Protein AF-A0A0R3T0J7-F1 (afdb_monomer)

Organism: Rodentolepis nana (NCBI:txid102285)

Sequence (140 aa):
MTAKENQKSSCCLDRFALTTFYFSSYLMNCRSFEGPEWVWLTGYYIRSRLIMSQRLVKLDLTNEPKVPQAIRESQEILLRLNNHIRYSPWRSLPELTQVNGEYCHASCHSQAWSIGTAIEAVYDLLETNARRKGLEFPPA

Secondary structure (DSSP, 8-state):
-------SSSTTTTTSS-TTTSHHHHGGG---TT-PEEHHHHHHHHHHHHHHHHHHHHTT--SS-HHHHHHHHHHHHHHHHHHHHHHSTTSS--SEE-GGG---TTS-S--HHHHHHHHHHHHHHHHHHHHHTT------

Foldseek 3Di:
DDDDDDPPDDPAPPPPPPVPPPPPPLQPQLDDVVGWDFLLVLLVVLLVQQVVLVVCVVVPVDPDNSNVVSLVVLVVSLVVLCVCLVPPPVSADWGTAHPPRHDDPSIDRHDPSNVVSSVVSVLSSVVSVCVVVVHDDDDD

Radius of gyration: 18.86 Å; Cα contacts (8 Å, |Δi|>4): 134; chains: 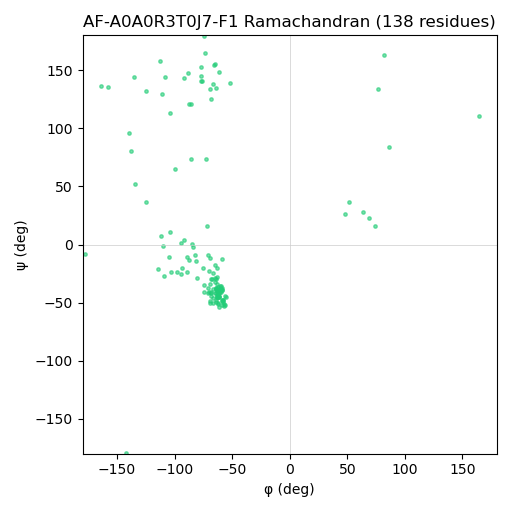1; bounding box: 45×35×66 Å

Solvent-accessible surface area (backbone atoms only — not comparable to full-atom values): 8312 Å² total; per-residue (Å²): 139,81,90,83,88,87,94,80,73,75,80,73,71,78,60,83,82,53,80,85,76,61,61,70,76,57,59,70,74,51,76,42,101,84,45,58,42,55,43,36,55,54,14,55,50,41,42,52,45,48,55,48,26,53,51,44,57,76,64,68,77,56,100,62,74,46,50,66,50,38,52,50,57,42,49,59,54,51,50,53,53,50,50,45,25,72,72,37,95,72,59,34,35,35,44,37,23,30,66,95,72,35,90,36,88,77,35,53,58,56,31,68,62,24,46,50,30,41,51,52,27,50,50,53,48,51,46,53,52,29,54,74,71,73,42,90,66,83,83,133

InterPro domains:
  IPR008928 Six-hairpin glycosidase superfamily [SSF48208] (34-127)
  IPR010401 Glycogen debranching enzyme [PTHR10569] (34-127)
  IPR032790 Glycogen debranching enzyme, C-terminal [PF06202] (33-119)

Mean predicted aligned error: 11.07 Å

pLDDT: mean 77.85, std 21.8, range [30.97, 97.56]

Nearest PDB structures (foldseek):
  8htu-assembly1_L  TM=2.829E-01  e=1.939E+00  Physcomitrium patens
  4v61-assembly1_AO  TM=5.155E-01  e=7.059E+00  Spinacia oleracea

Structure (mmCIF, N/CA/C/O backbone):
data_AF-A0A0R3T0J7-F1
#
_entry.id   AF-A0A0R3T0J7-F1
#
loop_
_atom_site.group_PDB
_atom_site.id
_atom_site.type_symbol
_atom_site.label_atom_id
_atom_site.label_alt_id
_atom_site.label_comp_id
_atom_site.label_asym_id
_atom_site.label_entity_id
_atom_site.label_seq_id
_atom_site.pdbx_PDB_ins_code
_atom_site.Cartn_x
_atom_site.Cartn_y
_atom_site.Cartn_z
_atom_site.occupancy
_atom_site.B_iso_or_equiv
_atom_site.auth_seq_id
_atom_site.auth_comp_id
_atom_site.auth_asym_id
_atom_site.auth_atom_id
_atom_site.pdbx_PDB_model_num
ATOM 1 N N . MET A 1 1 ? 11.276 -19.997 -44.312 1.00 32.38 1 MET A N 1
ATOM 2 C CA . MET A 1 1 ? 12.567 -19.813 -43.609 1.00 32.38 1 MET A CA 1
ATOM 3 C C . MET A 1 1 ? 12.492 -18.445 -42.949 1.00 32.38 1 MET A C 1
ATOM 5 O O . MET A 1 1 ? 12.306 -17.493 -43.681 1.00 32.38 1 MET A O 1
ATOM 9 N N . THR A 1 2 ? 12.470 -18.230 -41.639 1.00 32.34 2 THR A N 1
ATOM 10 C CA . THR A 1 2 ? 12.725 -19.053 -40.447 1.00 32.34 2 THR A CA 1
ATOM 11 C C . THR A 1 2 ? 12.128 -18.291 -39.258 1.00 32.34 2 THR A C 1
ATOM 13 O O . THR A 1 2 ? 12.306 -17.080 -39.161 1.00 32.34 2 THR A O 1
ATOM 16 N N . ALA A 1 3 ? 11.429 -18.997 -38.371 1.00 37.31 3 ALA A N 1
ATOM 17 C CA . ALA A 1 3 ? 11.062 -18.526 -37.038 1.00 37.31 3 ALA A CA 1
ATOM 18 C C . ALA A 1 3 ? 12.264 -18.598 -36.073 1.00 37.31 3 ALA A C 1
ATOM 20 O O . ALA A 1 3 ? 13.124 -19.459 -36.274 1.00 37.31 3 ALA A O 1
ATOM 21 N N . LYS A 1 4 ? 12.270 -17.731 -35.043 1.00 31.58 4 LYS A N 1
ATOM 22 C CA . LYS A 1 4 ? 12.629 -17.959 -33.613 1.00 31.58 4 LYS A CA 1
ATOM 23 C C . LYS A 1 4 ? 12.860 -16.595 -32.933 1.00 31.58 4 LYS A C 1
ATOM 25 O O . LYS A 1 4 ? 13.661 -15.809 -33.413 1.00 31.58 4 LYS A O 1
ATOM 30 N N . GLU A 1 5 ? 12.001 -16.144 -32.017 1.00 36.53 5 GLU A N 1
ATOM 31 C CA . GLU A 1 5 ? 11.866 -16.528 -30.593 1.00 36.53 5 GLU A CA 1
ATOM 32 C C . GLU A 1 5 ? 12.932 -15.937 -29.652 1.00 36.53 5 GLU A C 1
ATOM 34 O O . GLU A 1 5 ? 14.128 -16.069 -29.877 1.00 36.53 5 GLU A O 1
ATOM 39 N N . ASN A 1 6 ? 12.417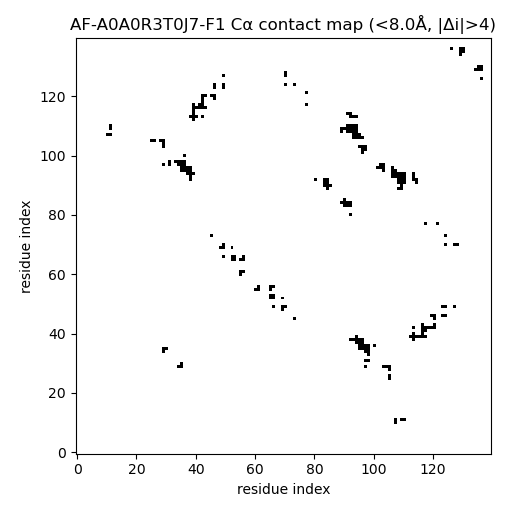 -15.416 -28.529 1.00 35.12 6 ASN A N 1
ATOM 40 C CA . ASN A 1 6 ? 13.046 -15.222 -27.217 1.00 35.12 6 ASN A CA 1
ATOM 41 C C . ASN A 1 6 ? 13.858 -13.952 -26.930 1.00 35.12 6 ASN A C 1
ATOM 43 O O . ASN A 1 6 ? 15.078 -13.966 -26.831 1.00 35.12 6 ASN A O 1
ATOM 47 N N . GLN A 1 7 ? 13.128 -12.900 -26.541 1.00 35.28 7 GLN A N 1
ATOM 48 C CA . GLN A 1 7 ? 13.614 -11.937 -25.546 1.00 35.28 7 GLN A CA 1
ATOM 49 C C . GLN A 1 7 ? 12.529 -11.617 -24.503 1.00 35.28 7 GLN A C 1
ATOM 51 O O . GLN A 1 7 ? 12.162 -10.473 -24.262 1.00 35.28 7 GLN A O 1
ATOM 56 N N . LYS A 1 8 ? 11.958 -12.664 -23.899 1.00 41.16 8 LYS A N 1
ATOM 57 C CA . LYS A 1 8 ? 11.018 -12.575 -22.772 1.00 41.16 8 LYS A CA 1
ATOM 58 C C . LYS A 1 8 ? 11.357 -13.665 -21.759 1.00 41.16 8 LYS A C 1
ATOM 60 O O . LYS A 1 8 ? 10.703 -14.698 -21.787 1.00 41.16 8 LYS A O 1
ATOM 65 N N . SER A 1 9 ? 12.358 -13.461 -20.896 1.00 41.22 9 SER A N 1
ATOM 66 C CA . SER A 1 9 ? 12.487 -14.299 -19.678 1.00 41.22 9 SER A CA 1
ATOM 67 C C . SER A 1 9 ? 13.634 -13.990 -18.705 1.00 41.22 9 SER A C 1
ATOM 69 O O . SER A 1 9 ? 13.620 -14.560 -17.625 1.00 41.22 9 SER A O 1
ATOM 71 N N . SER A 1 10 ? 14.607 -13.112 -18.979 1.00 40.78 10 SER A N 1
ATOM 72 C CA . SER A 1 10 ? 15.809 -13.072 -18.108 1.00 40.78 10 SER A CA 1
ATOM 73 C C . SER A 1 10 ? 15.733 -12.164 -16.859 1.00 40.78 10 SER A C 1
ATOM 75 O O . SER A 1 10 ? 16.550 -12.302 -15.957 1.00 40.78 10 SER A O 1
ATOM 77 N N . CYS A 1 11 ? 14.758 -11.254 -16.722 1.00 45.50 11 CYS A N 1
ATOM 78 C CA . CYS A 1 11 ? 14.808 -10.285 -15.610 1.00 45.50 11 CYS A CA 1
ATOM 79 C C . CYS A 1 11 ? 14.320 -10.841 -14.252 1.00 45.50 11 CYS A C 1
ATOM 81 O O . CYS A 1 11 ? 14.784 -10.387 -13.210 1.00 45.50 11 CYS A O 1
ATOM 83 N N . CYS A 1 12 ? 13.400 -11.815 -14.245 1.00 44.91 12 CYS A N 1
ATOM 84 C CA . CYS A 1 12 ? 12.632 -12.151 -13.034 1.00 44.91 12 CYS A CA 1
ATOM 85 C C . CYS A 1 12 ? 13.165 -13.344 -12.219 1.00 44.91 12 CYS A C 1
ATOM 87 O O . CYS A 1 12 ? 12.863 -13.421 -11.033 1.00 44.91 12 CYS A O 1
ATOM 89 N N . LEU A 1 13 ? 13.926 -14.273 -12.814 1.00 40.25 13 LEU A N 1
ATOM 90 C CA . LEU A 1 13 ? 14.306 -15.530 -12.140 1.00 40.25 13 LEU A CA 1
ATOM 91 C C . LEU A 1 13 ? 15.788 -15.617 -11.742 1.00 40.25 13 LEU A C 1
ATOM 93 O O . LEU A 1 13 ? 16.091 -16.229 -10.723 1.00 40.25 13 LEU A O 1
ATOM 97 N N . ASP A 1 14 ? 16.698 -14.927 -12.434 1.00 30.97 14 ASP A N 1
ATOM 98 C CA . ASP A 1 14 ? 18.139 -14.992 -12.120 1.00 30.97 14 ASP A CA 1
ATOM 99 C C . ASP A 1 14 ? 18.586 -14.031 -10.996 1.00 30.97 14 ASP A C 1
ATOM 101 O O . ASP A 1 14 ? 19.752 -14.014 -10.603 1.00 30.97 14 ASP A O 1
ATOM 105 N N . ARG A 1 15 ? 17.677 -13.211 -10.447 1.00 43.66 15 ARG A N 1
ATOM 106 C CA . ARG A 1 15 ? 18.002 -12.129 -9.490 1.00 43.66 15 ARG A CA 1
ATOM 107 C C . ARG A 1 15 ? 17.671 -12.410 -8.025 1.00 43.66 15 ARG A C 1
ATOM 109 O O . ARG A 1 15 ? 17.779 -11.503 -7.208 1.00 43.66 15 ARG A O 1
ATOM 116 N N . PHE A 1 16 ? 17.325 -13.644 -7.659 1.00 36.94 16 PHE A N 1
ATOM 117 C CA . PHE A 1 16 ? 17.023 -13.971 -6.257 1.00 36.94 16 PHE A CA 1
ATOM 118 C C . PHE A 1 16 ? 18.276 -14.073 -5.360 1.00 36.94 16 PHE A C 1
ATOM 120 O O . PHE A 1 16 ? 18.163 -13.939 -4.147 1.00 36.94 16 PHE A O 1
ATOM 127 N N . ALA A 1 17 ? 19.475 -14.272 -5.930 1.00 34.25 17 ALA A N 1
ATOM 128 C CA . ALA A 1 17 ? 20.684 -14.616 -5.165 1.00 34.25 17 ALA A CA 1
ATOM 129 C C . ALA A 1 17 ? 21.772 -13.519 -5.074 1.00 34.25 17 ALA A C 1
ATOM 131 O O . ALA A 1 17 ? 22.792 -13.738 -4.427 1.00 34.25 17 ALA A O 1
ATOM 132 N N . LEU A 1 18 ? 21.602 -12.344 -5.696 1.00 37.69 18 LEU A N 1
ATOM 133 C CA . LEU A 1 18 ? 22.665 -11.319 -5.800 1.00 37.69 18 LEU A CA 1
ATOM 134 C C . LEU A 1 18 ? 22.248 -9.939 -5.259 1.00 37.69 18 LEU A C 1
ATOM 136 O O . LEU A 1 18 ? 22.636 -8.899 -5.795 1.00 37.69 18 LEU A O 1
ATOM 140 N N . THR A 1 19 ? 21.456 -9.915 -4.189 1.00 46.28 19 THR A N 1
ATOM 141 C CA . THR A 1 19 ? 20.833 -8.699 -3.637 1.00 46.28 19 THR A CA 1
ATOM 142 C C . THR A 1 19 ? 21.798 -7.700 -2.989 1.00 46.28 19 THR A C 1
ATOM 144 O O . THR A 1 19 ? 21.401 -6.558 -2.785 1.00 46.28 19 THR A O 1
ATOM 147 N N . THR A 1 20 ? 23.065 -8.043 -2.730 1.00 43.28 20 THR A N 1
ATOM 148 C CA . THR A 1 20 ? 23.986 -7.126 -2.021 1.00 43.28 20 THR A CA 1
ATOM 149 C C . THR A 1 20 ? 25.005 -6.399 -2.905 1.00 43.28 20 THR A C 1
ATOM 151 O O . THR A 1 20 ? 25.456 -5.326 -2.520 1.00 43.28 20 THR A O 1
ATOM 154 N N . PHE A 1 21 ? 25.364 -6.915 -4.090 1.00 35.03 21 PHE A N 1
ATOM 155 C CA . PHE A 1 21 ? 26.458 -6.335 -4.902 1.00 35.03 21 PHE A CA 1
ATOM 156 C C . PHE A 1 21 ? 26.031 -5.725 -6.247 1.00 35.03 21 PHE A C 1
ATOM 158 O O . PHE A 1 21 ? 26.722 -4.849 -6.759 1.00 35.03 21 PHE A O 1
ATOM 165 N N . TYR A 1 22 ? 24.876 -6.104 -6.806 1.00 39.28 22 TYR A N 1
ATOM 166 C CA . TYR A 1 22 ? 24.409 -5.598 -8.111 1.00 39.28 22 TYR A CA 1
ATOM 167 C C . TYR A 1 22 ? 23.470 -4.384 -8.036 1.00 39.28 22 TYR A C 1
ATOM 169 O O . TYR A 1 22 ? 23.020 -3.879 -9.066 1.00 39.28 22 TYR A O 1
ATOM 177 N N . PHE A 1 23 ? 23.188 -3.893 -6.828 1.00 46.75 23 PHE A N 1
ATOM 178 C CA . PHE A 1 23 ? 22.319 -2.736 -6.601 1.00 46.75 23 PHE A CA 1
ATOM 179 C C . PHE A 1 23 ? 22.942 -1.421 -7.109 1.00 46.75 23 PHE A C 1
ATOM 181 O O . PHE A 1 23 ? 22.233 -0.526 -7.556 1.00 46.75 23 PHE A O 1
ATOM 188 N N . SER A 1 24 ? 24.276 -1.313 -7.109 1.00 44.19 24 SER A N 1
ATOM 189 C CA . SER A 1 24 ? 24.974 -0.046 -7.374 1.00 44.19 24 SER A CA 1
ATOM 190 C C . SER A 1 24 ? 24.961 0.382 -8.852 1.00 44.19 24 SER A C 1
ATOM 192 O O . SER A 1 24 ? 24.841 1.565 -9.161 1.00 44.19 24 SER A O 1
ATOM 194 N N . SER A 1 25 ? 25.027 -0.559 -9.799 1.00 43.88 25 SER A N 1
ATOM 195 C CA . SER A 1 25 ? 25.274 -0.203 -11.208 1.00 43.88 25 SER A CA 1
ATOM 196 C C . SER A 1 25 ? 24.010 0.077 -12.035 1.00 43.88 25 SER A C 1
ATOM 198 O O . SER A 1 25 ? 24.092 0.806 -13.018 1.00 43.88 25 SER A O 1
ATOM 200 N N . TYR A 1 26 ? 22.841 -0.453 -11.650 1.00 47.56 26 TYR A N 1
ATOM 201 C CA . TYR A 1 26 ? 21.582 -0.270 -12.401 1.00 47.56 26 TYR A CA 1
ATOM 202 C C . TYR A 1 26 ? 20.714 0.892 -11.896 1.00 47.56 26 TYR A C 1
ATOM 204 O O . TYR A 1 26 ? 19.990 1.496 -12.687 1.00 47.56 26 TYR A O 1
ATOM 212 N N . LEU A 1 27 ? 20.841 1.275 -10.620 1.00 49.97 27 LEU A N 1
ATOM 213 C CA . LEU A 1 27 ? 20.182 2.470 -10.073 1.00 49.97 27 LEU A CA 1
ATOM 214 C C . LEU A 1 27 ? 20.693 3.774 -10.709 1.00 49.97 27 LEU A C 1
ATOM 216 O O . LEU A 1 27 ? 20.021 4.801 -10.652 1.00 49.97 27 LEU A O 1
ATOM 220 N N . MET A 1 28 ? 21.855 3.735 -11.368 1.00 44.34 28 MET A N 1
ATOM 221 C CA . MET A 1 28 ? 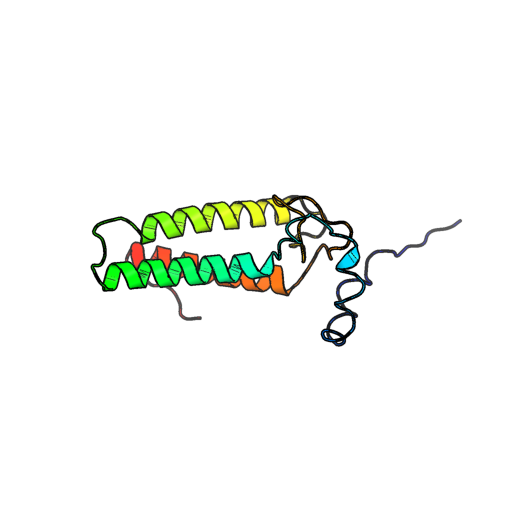22.530 4.923 -11.888 1.00 44.34 28 MET A CA 1
ATOM 222 C C . MET A 1 28 ? 21.836 5.585 -13.097 1.00 44.34 28 MET A C 1
ATOM 224 O O . MET A 1 28 ? 22.218 6.702 -13.453 1.00 44.34 28 MET A O 1
ATOM 228 N N . ASN A 1 29 ? 20.814 4.946 -13.690 1.00 49.28 29 ASN A N 1
ATOM 229 C CA . ASN A 1 29 ? 20.076 5.447 -14.861 1.00 49.28 29 ASN A CA 1
ATOM 230 C C . ASN A 1 29 ? 18.671 6.012 -14.574 1.00 49.28 29 ASN A C 1
ATOM 232 O O . ASN A 1 29 ? 18.115 6.657 -15.457 1.00 49.28 29 ASN A O 1
ATOM 236 N N . CYS A 1 30 ? 18.100 5.840 -13.376 1.00 49.50 30 CYS A N 1
ATOM 237 C CA . CYS A 1 30 ? 16.886 6.572 -12.974 1.00 49.50 30 CYS A CA 1
ATOM 238 C C . CYS A 1 30 ? 17.294 7.757 -12.085 1.00 49.50 30 CYS A C 1
ATOM 240 O O . CYS A 1 30 ? 17.021 7.805 -10.890 1.00 49.50 30 CYS A O 1
ATOM 242 N N . ARG A 1 31 ? 18.027 8.711 -12.685 1.00 49.00 31 ARG A N 1
ATOM 243 C CA . ARG A 1 31 ? 18.391 9.987 -12.050 1.00 49.00 31 ARG A CA 1
ATOM 244 C C . ARG A 1 31 ? 17.275 11.005 -12.246 1.00 49.00 31 ARG A C 1
ATOM 246 O O . ARG A 1 31 ? 17.407 11.949 -13.017 1.00 49.00 31 ARG A O 1
ATOM 253 N N . SER A 1 32 ? 16.185 10.823 -11.519 1.00 46.84 32 SER A N 1
ATOM 254 C CA . SER A 1 32 ? 15.388 11.979 -11.125 1.00 46.84 32 SER A CA 1
ATOM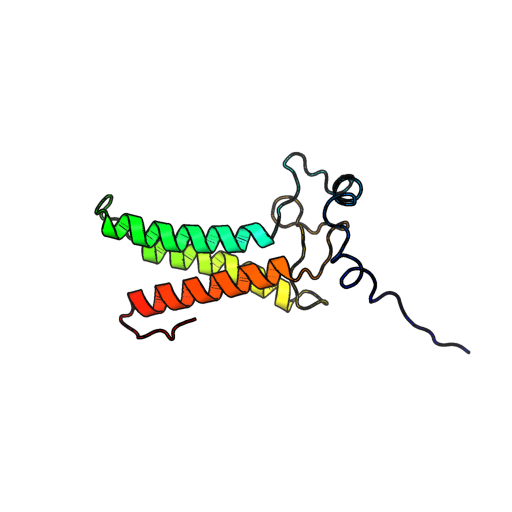 255 C C . SER A 1 32 ? 16.129 12.680 -9.979 1.00 46.84 32 SER A C 1
ATOM 257 O O . SER A 1 32 ? 16.720 12.004 -9.137 1.00 46.84 32 SER A O 1
ATOM 259 N N . PHE A 1 33 ? 16.141 14.013 -9.941 1.00 56.69 33 PHE A N 1
ATOM 260 C CA . PHE A 1 33 ? 16.886 14.800 -8.938 1.00 56.69 33 PHE A CA 1
ATOM 261 C C . PHE A 1 33 ? 16.462 14.498 -7.478 1.00 56.69 33 PHE A C 1
ATOM 263 O O . PHE A 1 33 ? 17.179 14.845 -6.545 1.00 56.69 33 PHE A O 1
ATOM 270 N N . GLU A 1 34 ? 15.338 13.794 -7.296 1.00 60.50 34 GLU A N 1
ATOM 271 C CA . GLU A 1 34 ? 14.738 13.386 -6.018 1.00 60.50 34 GLU A CA 1
ATOM 272 C C . GLU A 1 34 ? 14.781 11.857 -5.770 1.00 60.50 34 GLU A C 1
ATOM 274 O O . GLU A 1 34 ? 14.246 11.367 -4.780 1.00 60.50 34 GLU A O 1
ATOM 279 N N . GLY A 1 35 ? 15.477 11.097 -6.628 1.00 64.56 35 GLY A N 1
ATOM 280 C CA . GLY A 1 35 ? 15.600 9.637 -6.537 1.00 64.56 35 GLY A CA 1
ATOM 281 C C . GLY A 1 35 ? 14.400 8.868 -7.120 1.00 64.56 35 GLY A C 1
ATOM 282 O O . GLY A 1 35 ? 13.349 9.450 -7.378 1.00 64.56 35 GLY A O 1
ATOM 283 N N . PRO A 1 36 ? 14.554 7.561 -7.400 1.00 74.69 36 PRO A N 1
ATOM 284 C CA . PRO A 1 36 ? 13.465 6.731 -7.902 1.00 74.69 36 PRO A CA 1
ATOM 285 C C . PRO A 1 36 ? 12.487 6.349 -6.780 1.00 74.69 36 PRO A C 1
ATOM 287 O O . PRO A 1 36 ? 12.880 6.081 -5.642 1.00 74.69 36 PRO A O 1
ATOM 290 N N . GLU A 1 37 ? 11.206 6.269 -7.119 1.00 84.31 37 GLU A N 1
ATOM 291 C CA . GLU A 1 37 ? 10.134 5.880 -6.207 1.00 84.31 37 GLU A CA 1
ATOM 292 C C . GLU A 1 37 ? 10.013 4.347 -6.171 1.00 84.31 37 GLU A C 1
ATOM 294 O O . GLU A 1 37 ? 9.780 3.699 -7.192 1.00 84.31 37 GLU A O 1
ATOM 299 N N . TRP A 1 38 ? 10.171 3.742 -4.992 1.00 86.44 38 TRP A N 1
ATOM 300 C CA . TRP A 1 38 ? 10.063 2.289 -4.822 1.00 86.44 38 TRP A CA 1
ATOM 301 C C . TRP A 1 38 ? 8.617 1.866 -4.573 1.00 86.44 38 TRP A C 1
ATOM 303 O O . TRP A 1 38 ? 8.018 2.237 -3.562 1.00 86.44 38 TRP A O 1
ATOM 313 N N . VAL A 1 39 ? 8.077 1.006 -5.437 1.00 90.81 39 VAL A N 1
ATOM 314 C CA . VAL A 1 39 ? 6.660 0.606 -5.364 1.00 90.81 39 VAL A CA 1
ATOM 315 C C . VAL A 1 39 ? 6.364 -0.267 -4.139 1.00 90.81 39 VAL A C 1
ATOM 317 O O . VAL A 1 39 ? 5.295 -0.160 -3.539 1.00 90.81 39 VAL A O 1
ATOM 320 N N . TRP A 1 40 ? 7.304 -1.111 -3.704 1.00 91.31 40 TRP A N 1
ATOM 321 C CA . TRP A 1 40 ? 7.079 -1.993 -2.550 1.00 91.31 40 TRP A CA 1
ATOM 322 C C . TRP A 1 40 ? 6.866 -1.224 -1.235 1.00 91.31 40 TRP A C 1
ATOM 324 O O . TRP A 1 40 ? 6.110 -1.691 -0.377 1.00 91.31 40 TRP A O 1
ATOM 334 N N . LEU A 1 41 ? 7.462 -0.030 -1.099 1.00 94.06 41 LEU A N 1
ATOM 335 C CA . LEU A 1 41 ? 7.272 0.854 0.057 1.00 94.06 41 LEU A CA 1
ATOM 336 C C . LEU A 1 41 ? 5.830 1.357 0.160 1.00 94.06 41 LEU A C 1
ATOM 338 O O . LEU A 1 41 ? 5.339 1.581 1.266 1.00 94.06 41 LEU A O 1
ATOM 342 N N . THR A 1 42 ? 5.124 1.486 -0.967 1.00 94.44 42 THR A N 1
ATOM 343 C CA . THR A 1 42 ? 3.716 1.898 -0.995 1.00 94.44 42 THR A CA 1
ATOM 344 C C . THR A 1 42 ? 2.829 0.937 -0.200 1.00 94.44 42 THR A C 1
ATOM 346 O O . THR A 1 42 ? 1.937 1.385 0.521 1.00 94.44 42 THR A O 1
ATOM 349 N N . GLY A 1 43 ? 3.099 -0.372 -0.268 1.00 95.62 43 GLY A N 1
ATOM 350 C CA . GLY A 1 43 ? 2.383 -1.371 0.526 1.00 95.62 43 GLY A CA 1
ATOM 351 C C . GLY A 1 43 ? 2.568 -1.144 2.029 1.00 95.62 43 GLY A C 1
ATOM 352 O O . GLY A 1 43 ? 1.590 -0.953 2.750 1.00 95.62 43 GLY A O 1
ATOM 353 N N . TYR A 1 44 ? 3.815 -1.052 2.502 1.00 96.81 44 TYR A N 1
ATOM 354 C CA . TYR A 1 44 ? 4.112 -0.779 3.917 1.00 96.81 44 TYR A CA 1
ATOM 355 C C . TYR A 1 44 ? 3.555 0.563 4.404 1.00 96.81 44 TYR A C 1
ATOM 357 O O . TYR A 1 44 ? 3.053 0.656 5.529 1.00 96.81 44 TYR A O 1
ATOM 365 N N . TYR A 1 45 ? 3.592 1.594 3.558 1.00 96.81 45 TYR A N 1
ATOM 366 C CA . TYR A 1 45 ? 2.965 2.879 3.847 1.00 96.81 45 TYR A CA 1
ATOM 367 C C . TYR A 1 45 ? 1.467 2.717 4.139 1.00 96.81 45 TYR A C 1
ATOM 369 O O . TYR A 1 45 ? 1.008 3.143 5.198 1.00 96.81 45 TYR A O 1
ATOM 377 N N . ILE A 1 46 ? 0.714 2.036 3.268 1.00 97.56 46 ILE A N 1
ATOM 378 C CA . ILE A 1 46 ? -0.723 1.798 3.475 1.00 97.56 46 ILE A CA 1
ATOM 379 C C . ILE A 1 46 ? -0.969 1.043 4.788 1.00 97.56 46 ILE A C 1
ATOM 381 O O . ILE A 1 46 ? -1.789 1.474 5.602 1.00 97.56 46 ILE A O 1
ATOM 385 N N . ARG A 1 47 ? -0.224 -0.042 5.036 1.00 97.06 47 ARG A N 1
ATOM 386 C CA . ARG A 1 47 ? -0.349 -0.841 6.267 1.00 97.06 47 ARG A CA 1
ATOM 387 C C . ARG A 1 47 ? -0.141 0.018 7.518 1.00 97.06 47 ARG A C 1
ATOM 389 O O . ARG A 1 47 ? -0.993 0.066 8.405 1.00 97.06 47 ARG A O 1
ATOM 396 N N . SER A 1 48 ? 0.961 0.770 7.566 1.00 96.56 48 SER A N 1
ATOM 397 C CA . SER A 1 48 ? 1.270 1.665 8.690 1.00 96.56 48 SER A CA 1
ATOM 398 C C . SER A 1 48 ? 0.215 2.759 8.884 1.00 96.56 48 SER A C 1
ATOM 400 O O . SER A 1 48 ? -0.175 3.041 10.020 1.00 96.56 48 SER A O 1
ATOM 402 N N . ARG A 1 49 ? -0.311 3.329 7.793 1.00 95.00 49 ARG A N 1
ATOM 403 C CA . ARG A 1 49 ? -1.368 4.346 7.814 1.00 95.00 49 ARG A CA 1
ATOM 404 C C . ARG A 1 49 ? -2.655 3.803 8.432 1.00 95.00 49 ARG A C 1
ATOM 406 O O . ARG A 1 49 ? -3.241 4.472 9.286 1.00 95.00 49 ARG A O 1
ATOM 413 N N . LEU A 1 50 ? -3.065 2.592 8.050 1.00 95.12 50 LEU A N 1
ATOM 414 C CA . LEU A 1 50 ? -4.239 1.915 8.607 1.00 95.12 50 LEU A CA 1
ATOM 415 C C . LEU A 1 50 ? -4.051 1.617 10.100 1.00 95.12 50 LEU A C 1
ATOM 417 O O . LEU A 1 50 ? -4.889 2.028 10.905 1.00 95.12 50 LEU A O 1
ATOM 421 N N . ILE A 1 51 ? -2.923 1.016 10.491 1.00 94.06 51 ILE A N 1
ATOM 422 C CA . ILE A 1 51 ? -2.606 0.713 11.898 1.00 94.06 51 ILE A CA 1
ATOM 423 C C . ILE A 1 51 ? -2.610 1.988 12.746 1.00 94.06 51 ILE A C 1
ATOM 425 O O . ILE A 1 51 ? -3.227 2.035 13.813 1.00 94.06 51 ILE A O 1
ATOM 429 N N . MET A 1 52 ? -1.943 3.045 12.279 1.00 92.00 52 MET A N 1
ATOM 430 C CA . MET A 1 52 ? -1.851 4.292 13.029 1.00 92.00 52 MET A CA 1
ATOM 431 C C . MET A 1 52 ? -3.212 4.978 13.143 1.00 92.00 52 MET A C 1
ATOM 433 O O . MET A 1 52 ? -3.550 5.484 14.210 1.00 92.00 52 MET A O 1
ATOM 437 N N . SER A 1 53 ? -4.034 4.936 12.090 1.00 92.06 53 SER A N 1
ATOM 438 C CA . SER A 1 53 ? -5.388 5.497 12.143 1.00 92.06 53 SER A CA 1
ATOM 439 C C . SER A 1 53 ? -6.240 4.856 13.244 1.00 92.06 53 SER A C 1
ATOM 441 O O . SER A 1 53 ? -6.947 5.565 13.955 1.00 92.06 53 SER A O 1
ATOM 443 N N . GLN A 1 54 ? -6.113 3.541 13.452 1.00 90.12 54 GLN A N 1
ATOM 444 C CA . GLN A 1 54 ? -6.804 2.825 14.525 1.00 90.12 54 GLN A CA 1
ATOM 445 C C . GLN A 1 54 ? -6.232 3.169 15.906 1.00 90.12 54 GLN A C 1
ATOM 447 O O . GLN A 1 54 ? -6.988 3.351 16.858 1.00 90.12 54 GLN A O 1
ATOM 452 N N . ARG A 1 55 ? -4.901 3.270 16.034 1.00 89.88 55 ARG A N 1
ATOM 453 C CA . ARG A 1 55 ? -4.245 3.629 17.304 1.00 89.88 55 ARG A CA 1
ATOM 454 C C . ARG A 1 55 ? -4.611 5.036 17.761 1.00 89.88 55 ARG A C 1
ATOM 456 O O . ARG A 1 55 ? -4.887 5.224 18.937 1.00 89.88 55 ARG A O 1
ATOM 463 N N . LEU A 1 56 ? -4.658 5.997 16.841 1.00 87.88 56 LEU A N 1
ATOM 464 C CA . LEU A 1 56 ? -5.029 7.378 17.154 1.00 87.88 56 LEU A CA 1
ATOM 465 C C . LEU A 1 56 ? -6.472 7.493 17.655 1.00 87.88 56 LEU A C 1
ATOM 467 O O . LEU A 1 56 ? -6.716 8.263 18.576 1.00 87.88 56 LEU A O 1
ATOM 471 N N . VAL A 1 57 ? -7.400 6.700 17.101 1.00 85.38 57 VAL A N 1
ATOM 472 C CA . VAL A 1 57 ? -8.783 6.627 17.605 1.00 85.38 57 VAL A CA 1
ATOM 473 C C . VAL A 1 57 ? -8.827 6.049 19.019 1.00 85.38 57 VAL A C 1
ATOM 475 O O . VAL A 1 57 ? -9.541 6.575 19.856 1.00 85.38 57 VAL A O 1
ATOM 478 N N . LYS A 1 58 ? -8.040 5.008 19.323 1.00 83.38 58 LYS A N 1
ATOM 479 C CA . LYS A 1 58 ? -7.996 4.417 20.677 1.00 83.38 58 LYS A CA 1
ATOM 480 C C . LYS A 1 58 ? -7.412 5.343 21.745 1.00 83.38 58 LYS A C 1
ATOM 482 O O . LYS A 1 58 ? -7.650 5.117 22.923 1.00 83.38 58 LYS A O 1
ATOM 487 N N . LEU A 1 59 ? -6.585 6.303 21.343 1.00 84.38 59 LEU A N 1
ATOM 488 C CA . LEU A 1 59 ? -5.916 7.231 22.253 1.00 84.38 59 LEU A CA 1
ATOM 489 C C . LEU A 1 59 ? -6.718 8.525 22.474 1.00 84.38 59 LEU A C 1
ATOM 491 O O . LEU A 1 59 ? -6.200 9.422 23.129 1.00 84.38 59 LEU A O 1
ATOM 495 N N . ASP A 1 60 ? -7.928 8.645 21.908 1.00 73.94 60 ASP A N 1
ATOM 496 C CA . ASP A 1 60 ? -8.799 9.834 21.981 1.00 73.94 60 ASP A CA 1
ATOM 497 C C . ASP A 1 60 ? -8.080 11.162 21.665 1.00 73.94 60 ASP A C 1
ATOM 499 O O . ASP A 1 60 ? -8.476 12.241 22.100 1.00 73.94 60 ASP A O 1
ATOM 503 N N . LEU A 1 61 ? -7.005 11.107 20.869 1.00 69.31 61 LEU A N 1
ATOM 504 C CA . LEU A 1 61 ? -6.138 12.265 20.630 1.00 69.31 61 LEU A CA 1
ATOM 505 C C . LEU A 1 61 ? -6.823 13.342 19.772 1.00 69.31 61 LEU A C 1
ATOM 507 O O . LEU A 1 61 ? -6.418 14.501 19.821 1.00 69.31 61 LEU A O 1
ATOM 511 N N . THR A 1 62 ? -7.840 12.978 18.977 1.00 59.00 62 THR A N 1
ATOM 512 C CA . THR A 1 62 ? -8.615 13.899 18.122 1.00 59.00 62 THR A CA 1
ATOM 513 C C . THR A 1 62 ? -10.001 13.326 17.782 1.00 59.00 62 THR A C 1
ATOM 515 O O . THR A 1 62 ? -10.065 12.193 17.312 1.00 59.00 62 THR A O 1
ATOM 518 N N . ASN A 1 63 ? -11.075 14.126 17.862 1.00 61.75 63 ASN A N 1
ATOM 519 C CA . ASN A 1 63 ? -12.454 13.769 17.444 1.00 61.75 63 ASN A CA 1
ATOM 520 C C . ASN A 1 63 ? -12.666 13.688 15.907 1.00 61.75 63 ASN A C 1
ATOM 522 O O . ASN A 1 63 ? -13.793 13.719 15.417 1.00 61.75 63 ASN A O 1
ATOM 526 N N . GLU A 1 64 ? -11.589 13.613 15.126 1.00 68.62 64 GLU A N 1
ATOM 527 C CA . GLU A 1 64 ? -11.611 13.633 13.658 1.00 68.62 64 GLU A CA 1
ATOM 528 C C . GLU A 1 64 ? -11.762 12.216 13.068 1.00 68.62 64 GLU A C 1
ATOM 530 O O . GLU A 1 64 ? -11.192 11.263 13.611 1.00 68.62 64 GLU A O 1
ATOM 535 N N . PRO A 1 65 ? -12.434 12.032 11.911 1.00 74.12 65 PRO A N 1
ATOM 536 C CA . PRO A 1 65 ? -12.603 10.725 11.275 1.00 74.12 65 PRO A CA 1
ATOM 537 C C . PRO A 1 65 ? -11.299 10.214 10.622 1.00 74.12 65 PRO A C 1
ATOM 539 O O . PRO A 1 65 ? -11.167 10.157 9.399 1.00 74.12 65 PRO A O 1
ATOM 542 N N . LYS A 1 66 ? -10.331 9.767 11.436 1.00 84.81 66 LYS A N 1
ATOM 543 C CA . LYS A 1 66 ? -9.012 9.281 10.978 1.00 84.81 66 LYS A CA 1
ATOM 544 C C . LYS A 1 66 ? -9.077 7.960 10.208 1.00 84.81 66 LYS A C 1
ATOM 546 O O . LYS A 1 66 ? -8.395 7.808 9.197 1.00 84.81 66 LYS A O 1
ATOM 551 N N . VAL A 1 67 ? -9.891 7.006 10.669 1.00 90.44 67 VAL A N 1
ATOM 552 C CA . VAL A 1 67 ? -10.011 5.678 10.035 1.00 90.44 67 VAL A CA 1
ATOM 553 C C . VAL A 1 67 ? -10.694 5.758 8.661 1.00 90.44 67 VAL A C 1
ATOM 555 O O . VAL A 1 67 ? -10.133 5.228 7.704 1.00 90.44 67 VAL A O 1
ATOM 558 N N . PRO A 1 68 ? -11.847 6.442 8.488 1.00 92.31 68 PRO A N 1
ATOM 559 C CA . PRO A 1 68 ? -12.458 6.600 7.166 1.00 92.31 68 PRO A CA 1
ATOM 560 C C . PRO A 1 68 ? -11.546 7.300 6.154 1.00 92.31 68 PRO A C 1
ATOM 562 O O . PRO A 1 68 ? -11.499 6.886 4.997 1.00 92.31 68 PRO A O 1
ATOM 565 N N . GLN A 1 69 ? -10.800 8.321 6.590 1.00 92.88 69 GLN A N 1
ATOM 566 C CA . GLN A 1 69 ? -9.834 9.014 5.741 1.00 92.88 69 GLN A CA 1
ATOM 567 C C . GLN A 1 69 ? -8.699 8.078 5.302 1.00 92.88 69 GLN A C 1
ATOM 569 O O . GLN A 1 69 ? -8.414 7.985 4.111 1.00 92.88 69 GLN A O 1
ATOM 574 N N . ALA A 1 70 ? -8.104 7.333 6.240 1.00 94.38 70 ALA A N 1
ATOM 575 C CA . ALA A 1 70 ? -7.044 6.375 5.930 1.00 94.38 70 ALA A CA 1
ATOM 576 C C . ALA A 1 70 ? -7.516 5.284 4.954 1.00 94.38 70 ALA A C 1
ATOM 578 O O . ALA A 1 70 ? -6.791 4.947 4.020 1.00 94.38 70 ALA A O 1
ATOM 579 N N . ILE A 1 71 ? -8.740 4.768 5.126 1.00 95.62 71 ILE A N 1
ATOM 580 C CA . ILE A 1 71 ? -9.352 3.803 4.198 1.00 95.62 71 ILE A CA 1
ATOM 581 C C . ILE A 1 71 ? -9.455 4.401 2.790 1.00 95.62 71 ILE A C 1
ATOM 583 O O . ILE A 1 71 ? -9.049 3.750 1.829 1.00 95.62 71 ILE A O 1
ATOM 587 N N . ARG A 1 72 ? -9.973 5.629 2.660 1.00 96.06 72 ARG A N 1
ATOM 588 C CA . ARG A 1 72 ? -10.146 6.296 1.362 1.00 96.06 72 ARG A CA 1
ATOM 589 C C . ARG A 1 72 ? -8.810 6.520 0.652 1.00 96.06 72 ARG A C 1
ATOM 591 O O . ARG A 1 72 ? -8.669 6.118 -0.498 1.00 96.06 72 ARG A O 1
ATOM 598 N N . GLU A 1 73 ? -7.832 7.105 1.341 1.00 95.81 73 GLU A N 1
ATOM 599 C CA . GLU A 1 73 ? -6.482 7.333 0.799 1.00 95.81 73 GLU A CA 1
ATOM 600 C C . GLU A 1 73 ? -5.851 6.011 0.330 1.00 95.81 73 GLU A C 1
ATOM 602 O O . GLU A 1 73 ? -5.321 5.914 -0.778 1.00 95.81 73 GLU A O 1
ATOM 607 N N . SER A 1 74 ? -5.981 4.954 1.139 1.00 97.12 74 SER A N 1
ATOM 608 C CA . SER A 1 74 ? -5.473 3.617 0.809 1.00 97.12 74 SER A CA 1
ATOM 609 C C . SER A 1 74 ? -6.145 3.041 -0.440 1.00 97.12 74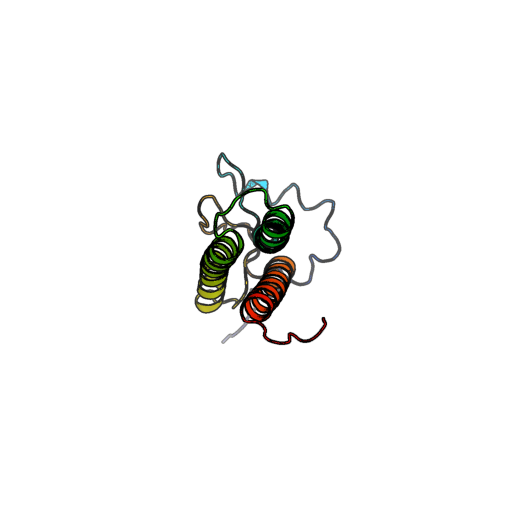 SER A C 1
ATOM 611 O O . SER A 1 74 ? -5.467 2.496 -1.310 1.00 97.12 74 SER A O 1
ATOM 613 N N . GLN A 1 75 ? -7.467 3.193 -0.568 1.00 97.25 75 GLN A N 1
ATOM 614 C CA . GLN A 1 75 ? -8.215 2.771 -1.755 1.00 97.25 75 GLN A CA 1
ATOM 615 C C . GLN A 1 75 ? -7.757 3.518 -3.010 1.00 97.25 75 GLN A C 1
ATOM 617 O O . GLN A 1 75 ? -7.531 2.888 -4.039 1.00 97.25 75 GLN A O 1
ATOM 622 N N . GLU A 1 76 ? -7.572 4.836 -2.937 1.00 97.25 76 GLU A N 1
ATOM 623 C CA . GLU A 1 76 ? -7.114 5.656 -4.065 1.00 97.25 76 GLU A CA 1
ATOM 624 C C . GLU A 1 76 ? -5.704 5.258 -4.538 1.00 97.25 76 GLU A C 1
ATOM 626 O O . GLU A 1 76 ? -5.419 5.250 -5.739 1.00 97.25 76 GLU A O 1
ATOM 631 N N . ILE A 1 77 ? -4.809 4.891 -3.617 1.00 96.00 77 ILE A N 1
ATOM 632 C CA . ILE A 1 77 ? -3.474 4.377 -3.955 1.00 96.00 77 ILE A CA 1
ATOM 633 C C . ILE A 1 77 ? -3.574 2.984 -4.596 1.00 96.00 77 ILE A C 1
ATOM 635 O O . ILE A 1 77 ? -3.036 2.764 -5.682 1.00 96.00 77 ILE A O 1
ATOM 639 N N . LEU A 1 78 ? -4.305 2.051 -3.981 1.00 96.75 78 LEU A N 1
ATOM 640 C CA . LEU A 1 78 ? -4.466 0.686 -4.500 1.00 96.75 78 LEU A CA 1
ATOM 641 C C . LEU A 1 78 ? -5.170 0.656 -5.863 1.00 96.75 78 LEU A C 1
ATOM 643 O O . LEU A 1 78 ? -4.833 -0.166 -6.713 1.00 96.75 78 LEU A O 1
ATOM 647 N N . LEU A 1 79 ? -6.107 1.575 -6.115 1.00 96.94 79 LEU A N 1
ATOM 648 C CA . LEU A 1 79 ? -6.751 1.730 -7.419 1.00 96.94 79 LEU A CA 1
ATOM 649 C C . LEU A 1 79 ? -5.748 2.121 -8.508 1.00 96.94 79 LEU A C 1
ATOM 651 O O . LEU A 1 79 ? -5.824 1.583 -9.612 1.00 96.94 79 LEU A O 1
ATOM 655 N N . ARG A 1 80 ? -4.783 2.999 -8.206 1.00 94.88 80 ARG A N 1
ATOM 656 C CA . ARG A 1 80 ? -3.702 3.350 -9.140 1.00 94.88 80 ARG A CA 1
ATOM 657 C C . ARG A 1 80 ? -2.828 2.137 -9.465 1.00 94.88 80 ARG A C 1
ATOM 659 O O . ARG A 1 80 ? -2.585 1.874 -10.642 1.00 94.88 80 ARG A O 1
ATOM 666 N N . LEU A 1 81 ? -2.448 1.352 -8.454 1.00 94.75 81 LEU A N 1
ATOM 667 C CA . LEU A 1 81 ? -1.690 0.108 -8.650 1.00 94.75 81 LEU A CA 1
ATOM 668 C C . LEU A 1 81 ? -2.476 -0.911 -9.490 1.00 94.75 81 LEU A C 1
ATOM 670 O O . LEU A 1 81 ? -1.951 -1.475 -10.448 1.00 94.75 81 LEU A O 1
ATOM 674 N N . ASN A 1 82 ? -3.760 -1.103 -9.192 1.00 95.88 82 ASN A N 1
ATOM 675 C CA . ASN A 1 82 ? -4.631 -2.002 -9.945 1.00 95.88 82 ASN A CA 1
ATOM 676 C C . ASN A 1 82 ? -4.826 -1.543 -11.400 1.00 95.88 82 ASN A C 1
ATOM 678 O O . ASN A 1 82 ? -4.828 -2.370 -12.309 1.00 95.88 82 ASN A O 1
ATOM 682 N N . ASN A 1 83 ? -4.947 -0.236 -11.649 1.00 95.56 83 ASN A N 1
ATOM 683 C CA . ASN A 1 83 ? -4.989 0.298 -13.009 1.00 95.56 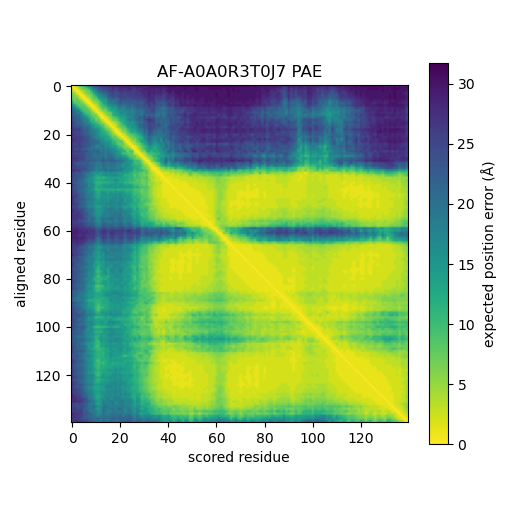83 ASN A CA 1
ATOM 684 C C . ASN A 1 83 ? -3.688 -0.012 -13.758 1.00 95.56 83 ASN A C 1
ATOM 686 O O . ASN A 1 83 ? -3.751 -0.504 -14.883 1.00 95.56 83 ASN A O 1
ATOM 690 N N . HIS A 1 84 ? -2.524 0.177 -13.129 1.00 93.75 84 HIS A N 1
ATOM 691 C CA . HIS A 1 84 ? -1.247 -0.207 -13.733 1.00 93.75 84 HIS A CA 1
ATOM 692 C C . HIS A 1 84 ? -1.214 -1.703 -14.085 1.00 93.75 84 HIS A C 1
ATOM 694 O O . HIS A 1 84 ? -0.907 -2.057 -15.219 1.00 93.75 84 HIS A O 1
ATOM 700 N N . ILE A 1 85 ? -1.614 -2.581 -13.160 1.00 94.62 85 ILE A N 1
ATOM 701 C CA . ILE A 1 85 ? -1.687 -4.035 -13.387 1.00 94.62 85 ILE A CA 1
ATOM 702 C C . ILE A 1 85 ? -2.618 -4.382 -14.558 1.00 94.62 85 ILE A C 1
ATOM 704 O O . ILE A 1 85 ? -2.344 -5.316 -15.308 1.00 94.62 85 ILE A O 1
ATOM 708 N N . ARG A 1 86 ? -3.730 -3.660 -14.734 1.00 95.19 86 ARG A N 1
ATOM 709 C CA . ARG A 1 86 ? -4.691 -3.914 -15.820 1.00 95.19 86 ARG A CA 1
ATOM 710 C C . ARG A 1 86 ? -4.142 -3.554 -17.197 1.00 95.19 86 ARG A C 1
ATOM 712 O O . ARG A 1 86 ? -4.396 -4.297 -18.141 1.00 95.19 86 ARG A O 1
ATOM 719 N N . TYR A 1 87 ? -3.420 -2.440 -17.306 1.00 92.69 87 TYR A N 1
ATOM 720 C CA . TYR A 1 87 ? -2.911 -1.933 -18.586 1.00 92.69 87 TYR A CA 1
ATOM 721 C C . TYR A 1 87 ? -1.490 -2.405 -18.913 1.00 92.69 87 TYR A C 1
ATOM 723 O O . TYR A 1 87 ? -1.092 -2.392 -20.076 1.00 92.69 87 TYR A O 1
ATOM 731 N N . SER A 1 88 ? -0.725 -2.844 -17.914 1.00 89.81 88 SER A N 1
ATOM 732 C CA . SER A 1 88 ? 0.626 -3.362 -18.111 1.00 89.81 88 SER A CA 1
ATOM 733 C C . SER A 1 88 ? 0.596 -4.706 -18.851 1.00 89.81 88 SER A C 1
ATOM 735 O O . SER A 1 88 ? -0.146 -5.612 -18.452 1.00 89.81 88 SER A O 1
ATOM 737 N N . PRO A 1 89 ? 1.449 -4.906 -19.876 1.00 91.81 89 PRO A N 1
ATOM 738 C CA . PRO A 1 89 ? 1.538 -6.179 -20.594 1.00 91.81 89 PRO A CA 1
ATOM 739 C C . PRO A 1 89 ? 1.997 -7.338 -19.696 1.00 91.81 89 PRO A C 1
ATOM 741 O O . PRO A 1 89 ? 1.759 -8.498 -20.023 1.00 91.81 89 PRO A O 1
ATOM 744 N N . TRP A 1 90 ? 2.635 -7.033 -18.563 1.00 89.81 90 TRP A N 1
ATOM 745 C CA . TRP A 1 90 ? 3.133 -8.017 -17.601 1.00 89.81 90 TRP A CA 1
ATOM 746 C C . TRP A 1 90 ? 2.109 -8.389 -16.533 1.00 89.81 90 TRP A C 1
ATOM 748 O O . TRP A 1 90 ? 2.344 -9.329 -15.780 1.00 89.81 90 TRP A O 1
ATOM 758 N N . ARG A 1 91 ? 0.990 -7.652 -16.450 1.00 92.38 91 ARG A N 1
ATOM 759 C CA . ARG A 1 91 ? -0.051 -7.838 -15.425 1.00 92.38 91 ARG A CA 1
ATOM 760 C C . ARG A 1 91 ? 0.520 -7.859 -14.001 1.00 92.38 91 ARG A C 1
ATOM 762 O O . ARG A 1 91 ? 0.051 -8.596 -13.141 1.00 92.38 91 ARG A O 1
ATOM 769 N N . SER A 1 92 ? 1.539 -7.036 -13.778 1.00 93.81 92 SER A N 1
ATOM 770 C CA . SER A 1 92 ? 2.335 -6.970 -12.554 1.00 93.81 92 SER A CA 1
ATOM 771 C C . SER A 1 92 ? 2.697 -5.515 -12.233 1.00 93.81 92 SER A C 1
ATOM 773 O O . SER A 1 92 ? 2.284 -4.603 -12.956 1.00 93.81 92 SER A O 1
ATOM 775 N N . LEU A 1 93 ? 3.436 -5.301 -11.145 1.00 93.62 93 LEU A N 1
ATOM 776 C CA . LEU A 1 93 ? 3.929 -3.993 -10.718 1.00 93.62 93 LEU A CA 1
ATOM 777 C C . LEU A 1 93 ? 5.445 -3.881 -10.923 1.00 93.62 93 LEU A C 1
ATOM 779 O O . LEU A 1 93 ? 6.162 -4.865 -10.702 1.00 93.62 93 LEU A O 1
ATOM 783 N N . PRO A 1 94 ? 5.945 -2.689 -11.294 1.00 91.44 94 PRO A N 1
ATOM 784 C CA . PRO A 1 94 ? 7.367 -2.469 -11.451 1.00 91.44 94 PRO A CA 1
ATOM 785 C C . PRO A 1 94 ? 8.085 -2.401 -10.097 1.00 91.44 94 PRO A C 1
ATOM 787 O O . PRO A 1 94 ? 7.480 -2.260 -9.031 1.00 91.44 94 PRO A O 1
ATOM 790 N N . GLU A 1 95 ? 9.406 -2.510 -10.152 1.00 88.38 95 GLU A N 1
ATOM 791 C CA . GLU A 1 95 ? 10.293 -2.273 -9.014 1.00 88.38 95 GLU A CA 1
ATOM 792 C C . GLU A 1 95 ? 10.290 -0.805 -8.582 1.00 88.38 95 GLU A C 1
ATOM 794 O O . GLU A 1 95 ? 10.114 -0.484 -7.404 1.00 88.38 95 GLU A O 1
ATOM 799 N N . LEU A 1 96 ? 10.481 0.060 -9.578 1.00 87.00 96 LEU A N 1
ATOM 800 C CA . LEU A 1 96 ? 10.760 1.477 -9.455 1.00 87.00 96 LEU A CA 1
ATOM 801 C C . LEU A 1 96 ? 9.911 2.258 -10.453 1.00 87.00 96 LEU A C 1
ATOM 803 O O . LEU A 1 96 ? 9.733 1.846 -11.604 1.00 87.00 96 LEU A O 1
ATOM 807 N N . THR A 1 97 ? 9.477 3.436 -10.038 1.00 85.94 97 THR A N 1
ATOM 808 C CA . THR A 1 97 ? 9.013 4.494 -10.930 1.00 85.94 97 THR A CA 1
ATOM 809 C C . THR A 1 97 ? 9.977 5.673 -10.871 1.00 85.94 97 THR A C 1
ATOM 811 O O . THR A 1 97 ? 10.764 5.823 -9.934 1.00 85.94 97 THR A O 1
ATOM 814 N N . GLN A 1 98 ? 9.972 6.491 -11.917 1.00 84.06 98 GLN A N 1
ATOM 815 C CA . GLN A 1 98 ? 10.549 7.828 -11.823 1.00 84.06 98 GLN A CA 1
ATOM 816 C C . GLN A 1 98 ? 9.613 8.734 -11.014 1.00 84.06 98 GLN A C 1
ATOM 818 O O . GLN A 1 98 ? 8.560 8.289 -10.550 1.00 84.06 98 GLN A O 1
ATOM 823 N N . VAL A 1 99 ? 10.011 9.992 -10.831 1.00 81.12 99 VAL A N 1
ATOM 824 C CA . VAL A 1 99 ? 9.209 10.988 -10.111 1.00 81.12 99 VAL A CA 1
ATOM 825 C C . VAL A 1 99 ? 7.786 11.048 -10.671 1.00 81.12 99 VAL A C 1
ATOM 827 O O . VAL A 1 99 ? 7.580 10.992 -11.884 1.00 81.12 99 VAL A O 1
ATOM 830 N N . ASN A 1 100 ? 6.803 11.155 -9.776 1.00 80.69 100 ASN A N 1
ATOM 831 C CA . ASN A 1 100 ? 5.375 11.206 -10.104 1.00 80.69 100 ASN A CA 1
ATOM 832 C C . ASN A 1 100 ? 4.835 9.931 -10.777 1.00 80.69 100 ASN A C 1
ATOM 834 O O . ASN A 1 100 ? 3.854 9.986 -11.524 1.00 80.69 100 ASN A O 1
ATOM 838 N N . GLY A 1 101 ? 5.440 8.769 -10.516 1.00 80.62 101 GLY A N 1
ATOM 839 C CA . GLY A 1 101 ? 4.989 7.504 -11.095 1.00 80.62 101 GLY A CA 1
ATOM 840 C C . GLY A 1 101 ? 5.323 7.327 -12.581 1.00 80.62 101 GLY A C 1
ATOM 841 O O . GLY A 1 101 ? 4.743 6.455 -13.235 1.00 80.62 101 GLY A O 1
ATOM 842 N N . GLU A 1 102 ? 6.234 8.135 -13.132 1.00 83.81 102 GLU A N 1
ATOM 843 C CA . GLU A 1 102 ? 6.672 8.007 -14.520 1.00 83.81 102 GLU A CA 1
ATOM 844 C C . GLU A 1 102 ? 7.410 6.683 -14.780 1.00 83.81 102 GLU A C 1
ATOM 846 O O . GLU A 1 102 ? 7.990 6.044 -13.897 1.00 83.81 102 GLU A O 1
ATOM 851 N N . TYR A 1 103 ? 7.397 6.250 -16.039 1.00 82.38 103 TYR A N 1
ATOM 852 C CA . TYR A 1 103 ? 8.010 4.993 -16.449 1.00 82.38 103 TYR A CA 1
ATOM 853 C C . TYR A 1 103 ? 9.550 5.040 -16.341 1.00 82.38 103 TYR A C 1
ATOM 855 O O . TYR A 1 103 ? 10.207 5.896 -16.934 1.00 82.38 103 TYR A O 1
ATOM 863 N N . CYS A 1 104 ? 10.141 4.084 -15.614 1.00 83.12 104 CYS A N 1
ATOM 864 C CA . CYS A 1 104 ? 11.595 3.918 -15.470 1.00 83.12 104 CYS A CA 1
ATOM 865 C C . CYS A 1 104 ? 12.071 2.739 -16.340 1.00 83.12 104 CYS A C 1
ATOM 867 O O . CYS A 1 104 ? 11.763 1.582 -16.061 1.00 83.12 104 CYS A O 1
ATOM 869 N N . HIS A 1 105 ? 12.862 3.016 -17.384 1.00 79.38 105 HIS A N 1
ATOM 870 C CA . HIS A 1 105 ? 13.395 1.990 -18.301 1.00 79.38 105 HIS A CA 1
ATOM 871 C C . HIS A 1 105 ? 14.330 0.978 -17.625 1.00 79.38 105 HIS A C 1
ATOM 873 O O . HIS A 1 105 ? 14.445 -0.154 -18.087 1.00 79.38 105 HIS A O 1
ATOM 879 N N . ALA A 1 106 ? 15.014 1.391 -16.556 1.00 77.62 106 ALA A N 1
ATOM 880 C CA . ALA A 1 106 ? 15.923 0.536 -15.797 1.00 77.62 106 ALA A CA 1
ATOM 881 C C . ALA A 1 106 ? 15.195 -0.358 -14.777 1.00 77.62 106 ALA A C 1
ATOM 883 O O . ALA A 1 106 ? 15.819 -1.243 -14.193 1.00 77.62 106 ALA A O 1
ATOM 884 N N . SER A 1 107 ? 13.895 -0.134 -14.555 1.00 83.75 107 SER A N 1
ATOM 885 C CA . SER A 1 107 ? 13.095 -0.928 -13.629 1.00 83.75 107 SER A CA 1
ATOM 886 C C . SER A 1 107 ? 12.724 -2.272 -14.241 1.00 83.75 107 SER A C 1
ATOM 888 O O . SER A 1 107 ? 12.306 -2.351 -15.396 1.00 83.75 107 SER A O 1
ATOM 890 N N . CYS A 1 108 ? 12.748 -3.324 -13.424 1.00 85.62 108 CYS A N 1
ATOM 891 C CA . CYS A 1 108 ? 12.005 -4.534 -13.747 1.00 85.62 108 CYS A CA 1
ATOM 892 C C . CYS A 1 108 ? 10.500 -4.217 -13.765 1.00 85.62 108 CYS A C 1
ATOM 894 O O . CYS A 1 108 ? 9.999 -3.528 -12.874 1.00 85.62 108 CYS A O 1
ATOM 896 N N . HIS A 1 109 ? 9.778 -4.701 -14.778 1.00 85.62 109 HIS A N 1
ATOM 897 C CA . HIS A 1 109 ? 8.339 -4.452 -14.961 1.00 85.62 109 HIS A CA 1
ATOM 898 C C . HIS A 1 109 ? 7.426 -5.355 -14.130 1.00 85.62 109 HIS A C 1
ATOM 900 O O . HIS A 1 109 ? 6.227 -5.099 -14.048 1.00 85.62 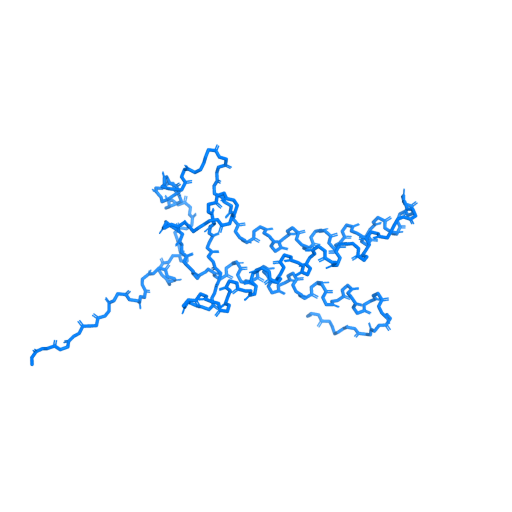109 HIS A O 1
ATOM 906 N N . SER A 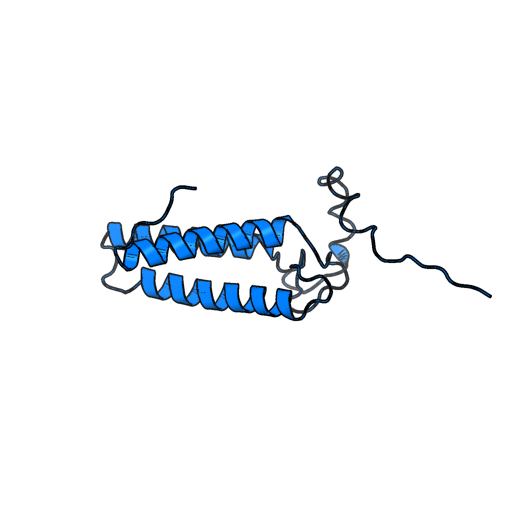1 110 ? 7.976 -6.436 -13.575 1.00 90.75 110 SER A N 1
ATOM 907 C CA . SER A 1 110 ? 7.240 -7.412 -12.779 1.00 90.75 110 SER A CA 1
ATOM 908 C C . SER A 1 110 ? 8.079 -7.847 -11.589 1.00 90.75 110 SER A C 1
ATOM 910 O O . SER A 1 110 ? 8.892 -8.761 -11.706 1.00 90.75 110 SER A O 1
ATOM 912 N N . GLN A 1 111 ? 7.856 -7.215 -10.439 1.00 91.75 111 GLN A N 1
ATOM 913 C CA . GLN A 1 111 ? 8.529 -7.576 -9.197 1.00 91.75 111 GLN A CA 1
ATOM 914 C C . GLN A 1 111 ? 7.586 -8.200 -8.177 1.00 91.75 111 GLN A C 1
ATOM 916 O O . GLN A 1 111 ? 6.545 -7.640 -7.823 1.00 91.75 111 GLN A O 1
ATOM 921 N N . ALA A 1 112 ? 8.009 -9.349 -7.647 1.00 90.88 112 ALA A N 1
ATOM 922 C CA . ALA A 1 112 ? 7.246 -10.108 -6.664 1.00 90.88 112 ALA A CA 1
ATOM 923 C C . ALA A 1 112 ? 7.057 -9.330 -5.355 1.00 90.88 112 ALA A C 1
ATOM 925 O O . ALA A 1 112 ? 5.963 -9.350 -4.800 1.00 90.88 112 ALA A O 1
ATOM 926 N N . TRP A 1 113 ? 8.073 -8.590 -4.891 1.00 92.56 113 TRP A N 1
ATOM 927 C CA . TRP A 1 113 ? 7.954 -7.812 -3.654 1.00 92.56 113 TRP A CA 1
ATOM 928 C C . TRP A 1 113 ? 6.922 -6.684 -3.758 1.00 92.56 113 TRP A C 1
ATOM 930 O O . TRP A 1 113 ? 6.243 -6.400 -2.779 1.00 92.56 113 TRP A O 1
ATOM 940 N N . SER A 1 114 ? 6.746 -6.083 -4.941 1.00 92.75 114 SER A N 1
ATOM 941 C CA . SER A 1 114 ? 5.841 -4.940 -5.129 1.00 92.75 114 SER A CA 1
ATOM 942 C C . SER A 1 114 ? 4.395 -5.420 -5.104 1.00 92.75 114 SER A C 1
ATOM 944 O O . SER A 1 114 ? 3.533 -4.801 -4.488 1.00 92.75 114 SER A O 1
ATOM 946 N N . ILE A 1 115 ? 4.135 -6.562 -5.745 1.00 95.56 115 ILE A N 1
ATOM 947 C CA . ILE A 1 115 ? 2.836 -7.234 -5.698 1.00 95.56 115 ILE A CA 1
ATOM 948 C C . ILE A 1 115 ? 2.557 -7.789 -4.298 1.00 95.56 115 ILE A C 1
ATOM 950 O O . ILE A 1 115 ? 1.456 -7.603 -3.787 1.00 95.56 115 ILE A O 1
ATOM 954 N N . GLY A 1 116 ? 3.544 -8.430 -3.668 1.00 95.75 116 GLY A N 1
ATOM 955 C CA . GLY A 1 116 ? 3.408 -9.022 -2.338 1.00 95.75 116 GLY A CA 1
ATOM 956 C C . GLY A 1 116 ? 2.968 -7.996 -1.298 1.00 95.75 116 GLY A C 1
ATOM 957 O O . GLY A 1 116 ? 1.933 -8.180 -0.660 1.00 95.75 116 GLY A O 1
ATOM 958 N N . THR A 1 117 ? 3.675 -6.866 -1.191 1.00 96.38 117 THR A N 1
ATOM 959 C CA . THR A 1 117 ? 3.317 -5.825 -0.215 1.00 96.38 117 THR A CA 1
ATOM 960 C C . THR A 1 117 ? 1.988 -5.138 -0.546 1.00 96.38 117 THR A C 1
ATOM 962 O O . THR A 1 117 ? 1.273 -4.720 0.366 1.00 96.38 117 THR A O 1
ATOM 965 N N . ALA A 1 118 ? 1.610 -5.045 -1.826 1.00 96.50 118 ALA A N 1
ATOM 966 C CA . ALA A 1 118 ? 0.303 -4.528 -2.229 1.00 96.50 118 ALA A CA 1
ATOM 967 C C . ALA A 1 118 ? -0.846 -5.468 -1.822 1.00 96.50 118 ALA A C 1
ATOM 969 O O . ALA A 1 118 ? -1.874 -4.993 -1.342 1.00 96.50 118 ALA A O 1
ATOM 970 N N . ILE A 1 119 ? -0.678 -6.787 -1.969 1.00 96.50 119 ILE A N 1
ATOM 971 C CA . ILE A 1 119 ? -1.666 -7.785 -1.522 1.00 96.50 119 ILE A CA 1
ATOM 972 C C . ILE A 1 119 ? -1.834 -7.723 -0.003 1.00 96.50 119 ILE A C 1
ATOM 974 O O . ILE A 1 119 ? -2.962 -7.686 0.486 1.00 96.50 119 ILE A O 1
ATOM 978 N N . GLU A 1 120 ? -0.734 -7.641 0.744 1.00 96.44 120 GLU A N 1
ATOM 979 C CA . GLU A 1 120 ? -0.796 -7.480 2.197 1.00 96.44 120 GLU A CA 1
ATOM 980 C C . GLU A 1 120 ? -1.526 -6.192 2.610 1.00 96.44 120 GLU A C 1
ATOM 982 O O . GLU A 1 120 ? -2.348 -6.198 3.523 1.00 96.44 120 GLU A O 1
ATOM 987 N N . ALA A 1 121 ? -1.284 -5.084 1.905 1.00 96.94 121 ALA A N 1
ATOM 988 C CA . ALA A 1 121 ? -1.998 -3.833 2.140 1.00 96.94 121 ALA A CA 1
ATOM 989 C C . ALA A 1 121 ? -3.506 -3.945 1.846 1.00 96.94 121 ALA A C 1
ATOM 991 O O . ALA A 1 121 ? -4.319 -3.367 2.570 1.00 96.94 121 ALA A O 1
ATOM 992 N N . VAL A 1 122 ? -3.898 -4.696 0.808 1.00 97.06 122 VAL A N 1
ATOM 993 C CA . VAL A 1 122 ? -5.312 -4.998 0.520 1.00 97.06 122 VAL A CA 1
ATOM 994 C C . VAL A 1 122 ? -5.929 -5.807 1.657 1.00 97.06 122 VAL A C 1
ATOM 996 O O . VAL A 1 122 ? -7.044 -5.499 2.072 1.00 97.06 122 VAL A O 1
ATOM 999 N N . TYR A 1 123 ? -5.218 -6.806 2.177 1.00 96.06 123 TYR A N 1
ATOM 1000 C CA . TYR A 1 123 ? -5.689 -7.617 3.297 1.00 96.06 123 TYR A CA 1
ATOM 1001 C C . TYR A 1 123 ? -5.976 -6.756 4.536 1.00 96.06 123 TYR A C 1
ATOM 1003 O O . TYR A 1 123 ? -7.104 -6.753 5.033 1.00 96.06 123 TYR A O 1
ATOM 1011 N N . ASP A 1 124 ? -5.011 -5.935 4.961 1.00 95.69 124 ASP A N 1
ATOM 1012 C CA . ASP A 1 124 ? -5.166 -5.022 6.104 1.00 95.69 124 ASP A CA 1
ATOM 1013 C C . ASP A 1 124 ? -6.309 -4.008 5.886 1.00 95.69 124 ASP A C 1
ATOM 1015 O O . ASP A 1 124 ? -7.033 -3.640 6.821 1.00 95.69 124 ASP A O 1
ATOM 1019 N N . LEU A 1 125 ? -6.503 -3.544 4.645 1.00 96.00 125 LEU A N 1
ATOM 1020 C CA . LEU A 1 125 ? -7.596 -2.642 4.281 1.00 96.00 125 LEU A CA 1
ATOM 1021 C C . LEU A 1 125 ? -8.961 -3.325 4.412 1.00 96.00 125 LEU A C 1
ATOM 1023 O O . LEU A 1 125 ? -9.897 -2.724 4.951 1.00 96.00 125 LEU A O 1
ATOM 1027 N N . LEU A 1 126 ? -9.088 -4.555 3.909 1.00 95.31 126 LEU A N 1
ATOM 1028 C CA . LEU A 1 126 ? -10.314 -5.341 4.010 1.00 95.31 126 LEU A CA 1
ATOM 1029 C C . LEU A 1 126 ? -10.645 -5.640 5.473 1.00 95.31 126 LEU A C 1
ATOM 1031 O O . LEU A 1 126 ? -11.781 -5.400 5.883 1.00 95.31 126 LEU A O 1
ATOM 1035 N N . GLU A 1 127 ? -9.653 -6.048 6.266 1.00 94.19 127 GLU A N 1
ATOM 1036 C CA . GLU A 1 127 ? -9.798 -6.273 7.705 1.00 94.19 127 GLU A CA 1
ATOM 1037 C C . GLU A 1 127 ? -10.280 -4.997 8.414 1.00 94.19 127 GLU A C 1
ATOM 1039 O O . GLU A 1 127 ? -11.271 -5.006 9.151 1.00 94.19 127 GLU A O 1
ATOM 1044 N N . THR A 1 128 ? -9.622 -3.864 8.152 1.00 92.94 128 THR A N 1
ATOM 1045 C CA . THR A 1 128 ? -9.970 -2.573 8.760 1.00 92.94 128 THR A CA 1
ATOM 1046 C C . THR A 1 128 ? -11.390 -2.135 8.395 1.00 92.94 128 THR A C 1
ATOM 1048 O O . THR A 1 128 ? -12.140 -1.649 9.246 1.00 92.94 128 THR A O 1
ATOM 1051 N N . ASN A 1 129 ? -11.787 -2.316 7.135 1.00 93.25 129 ASN A N 1
ATOM 1052 C CA . ASN A 1 129 ? -13.119 -1.956 6.661 1.00 93.25 129 ASN A CA 1
ATOM 1053 C C . ASN A 1 129 ? -14.206 -2.898 7.212 1.00 93.25 129 ASN A C 1
ATOM 1055 O O . ASN A 1 129 ? -15.290 -2.427 7.556 1.00 93.25 129 ASN A O 1
ATOM 1059 N N . ALA A 1 130 ? -13.925 -4.200 7.336 1.00 92.69 130 ALA A N 1
ATOM 1060 C CA . ALA A 1 130 ? -14.825 -5.176 7.950 1.00 92.69 130 ALA A CA 1
ATOM 1061 C C . ALA A 1 130 ? -15.071 -4.845 9.428 1.00 92.69 130 ALA A C 1
ATOM 1063 O O . ALA A 1 130 ? -16.221 -4.656 9.825 1.00 92.69 130 ALA A O 1
ATOM 1064 N N . ARG A 1 131 ? -13.999 -4.624 10.204 1.00 89.75 131 ARG A N 1
ATOM 1065 C CA . ARG A 1 131 ? -14.076 -4.202 11.614 1.00 89.75 131 ARG A CA 1
ATOM 1066 C C . ARG A 1 131 ? -14.889 -2.925 11.790 1.00 89.75 131 ARG A C 1
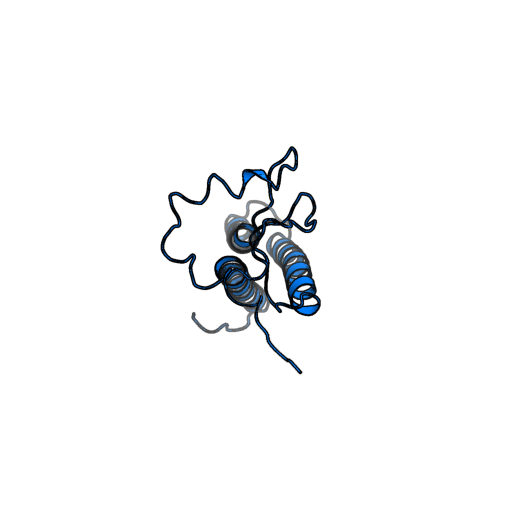ATOM 1068 O O . ARG A 1 131 ? -15.754 -2.861 12.657 1.00 89.75 131 ARG A O 1
ATOM 1075 N N . ARG A 1 132 ? -14.666 -1.921 10.935 1.00 88.00 132 ARG A N 1
ATOM 1076 C CA . ARG A 1 132 ? -15.442 -0.670 10.951 1.00 88.00 132 ARG A CA 1
ATOM 1077 C C . ARG A 1 132 ? -16.941 -0.908 10.728 1.00 88.00 132 ARG A C 1
ATOM 1079 O O . ARG A 1 132 ? -17.752 -0.183 11.294 1.00 88.00 132 ARG A O 1
ATOM 1086 N N . LYS A 1 133 ? -17.311 -1.882 9.893 1.00 90.44 133 LYS A N 1
ATOM 1087 C CA . LYS A 1 133 ? -18.708 -2.253 9.614 1.00 90.44 133 LYS A CA 1
ATOM 1088 C C . LYS A 1 133 ? -19.297 -3.244 10.629 1.00 90.44 133 LYS A C 1
ATOM 1090 O O . LYS A 1 133 ? -20.450 -3.626 10.465 1.00 90.44 133 LYS A O 1
ATOM 1095 N N . GLY A 1 134 ? -18.534 -3.665 11.641 1.00 90.19 134 GLY A N 1
ATOM 1096 C CA . GLY A 1 134 ? -18.960 -4.691 12.598 1.00 90.19 134 GLY A CA 1
ATOM 1097 C C . GLY A 1 134 ? -19.073 -6.091 11.987 1.00 90.19 134 GLY A C 1
ATOM 1098 O O . GLY A 1 134 ? -19.823 -6.915 12.496 1.00 90.19 134 GLY A O 1
ATOM 1099 N N . LEU A 1 135 ? -18.370 -6.349 10.880 1.00 91.94 135 LEU A N 1
ATOM 1100 C CA . LEU A 1 135 ? -18.343 -7.650 10.215 1.00 91.94 135 LEU A CA 1
ATOM 1101 C C . LEU A 1 135 ? -17.177 -8.490 10.741 1.00 91.94 135 LEU A C 1
ATOM 1103 O O . LEU A 1 135 ? -16.087 -7.968 10.987 1.00 91.94 135 LEU A O 1
ATOM 1107 N N . GLU A 1 136 ? -17.403 -9.796 10.863 1.00 89.56 136 GLU A N 1
ATOM 1108 C CA . GLU A 1 136 ? -16.342 -10.765 11.130 1.00 89.56 136 GLU A CA 1
ATOM 1109 C C . GLU A 1 136 ? -15.397 -10.848 9.921 1.00 89.56 136 GLU A C 1
ATOM 1111 O O . GLU A 1 136 ? -15.833 -10.812 8.767 1.00 89.56 136 GLU A O 1
ATOM 1116 N N . PHE A 1 137 ? -14.093 -10.918 10.184 1.00 88.19 137 PHE A N 1
ATOM 1117 C CA . PHE A 1 137 ? -13.061 -11.048 9.160 1.00 88.19 137 PHE A CA 1
ATOM 1118 C C . PHE A 1 137 ? -12.214 -12.282 9.479 1.00 88.19 137 PHE A C 1
ATOM 1120 O O . PHE A 1 137 ? -11.828 -12.440 10.641 1.00 88.19 137 PHE A O 1
ATOM 1127 N N . PRO A 1 138 ? -11.954 -13.167 8.500 1.00 83.94 138 PRO A N 1
ATOM 1128 C CA . PRO A 1 138 ? -11.223 -14.399 8.756 1.00 83.94 138 PRO A CA 1
ATOM 1129 C C . PRO A 1 138 ? -9.799 -14.105 9.258 1.00 83.94 138 PRO A C 1
ATOM 1131 O O . PRO A 1 138 ? -9.219 -13.084 8.879 1.00 83.94 138 PRO A O 1
ATOM 1134 N N . PRO A 1 139 ? -9.227 -14.976 10.109 1.00 75.19 139 PRO A N 1
ATOM 1135 C CA . PRO A 1 139 ? -7.824 -14.877 10.489 1.00 75.19 139 PRO A CA 1
ATOM 1136 C C . PRO A 1 139 ? -6.908 -15.134 9.281 1.00 75.19 139 PRO A C 1
ATOM 1138 O O . PRO A 1 139 ? -7.304 -15.816 8.333 1.00 75.19 139 PRO A O 1
ATOM 1141 N N . ALA A 1 140 ? -5.700 -14.565 9.348 1.00 66.19 140 ALA A N 1
ATOM 1142 C CA . ALA A 1 140 ? -4.645 -14.731 8.345 1.00 66.19 140 ALA A CA 1
ATOM 1143 C C . ALA A 1 140 ? -4.008 -16.123 8.413 1.00 66.19 140 ALA A C 1
ATOM 1145 O O . ALA A 1 140 ? -3.888 -16.652 9.544 1.00 66.19 140 ALA A O 1
#